Protein AF-A0A3R6ZLJ6-F1 (afdb_monomer_lite)

pLDDT: mean 83.38, std 14.09, range [48.09, 98.38]

Secondary structure (DSSP, 8-state):
--SSHHHHHHHHHHHHHHHHHHHHHHHHHHHHHHHHHHHHHHHHHHHHHHHHHHHHHHHHHHHHHHHHHHHHHHHHHHHHHHHHHHHHHHHHHHHHHHHHHHHHHHHHHHHHHSPTTP---HHHHHHHHHHHHHHHH-----TTSHHHHHHHHHH-

Radius of gyration: 54.04 Å; chains: 1; bounding box: 93×43×148 Å

Foldseek 3Di:
DPDPVVVVVVVVVVVVVVVVVVVVVVVVVVVVVVVVVVVVVVVVVVVVVVVVVVVVVVVVVVVVVVVVVVVVVVVVVVVVVVVVVVVVVVVVVVVVVVVVVVVVVVVVVVVVVQPDDDDDCVVVVVLVVLVVVCVVVNADPDPVDPSNVVNVVSVD

Organism: Aphanomyces astaci (NCBI:txid112090)

Structure (mmCIF, N/CA/C/O backbone):
data_AF-A0A3R6ZLJ6-F1
#
_entry.id   AF-A0A3R6ZLJ6-F1
#
loop_
_atom_site.group_PDB
_atom_site.id
_atom_site.type_symbol
_atom_site.label_atom_id
_atom_site.label_alt_id
_atom_site.label_comp_id
_atom_site.label_asym_id
_atom_site.label_entity_id
_atom_site.label_seq_id
_atom_site.pdbx_PDB_ins_code
_atom_site.Cartn_x
_atom_site.Cartn_y
_atom_site.Cartn_z
_atom_site.occupancy
_atom_site.B_iso_or_equiv
_atom_site.auth_seq_id
_atom_site.auth_comp_id
_atom_site.auth_asym_id
_atom_site.auth_atom_id
_atom_site.pdbx_PDB_model_num
ATOM 1 N N . MET A 1 1 ? 60.626 12.805 -108.762 1.00 48.09 1 MET A N 1
ATOM 2 C CA . MET A 1 1 ? 59.403 12.219 -108.170 1.00 48.09 1 MET A CA 1
ATOM 3 C C . MET A 1 1 ? 59.743 11.576 -106.825 1.00 48.09 1 MET A C 1
ATOM 5 O O . MET A 1 1 ? 59.878 10.363 -106.761 1.00 48.09 1 MET A O 1
ATOM 9 N N . SER A 1 2 ? 59.923 12.363 -105.755 1.00 51.59 2 SER A N 1
ATOM 10 C CA . SER A 1 2 ? 60.511 11.839 -104.502 1.00 51.59 2 SER A CA 1
ATOM 11 C C . SER A 1 2 ? 59.956 12.516 -103.237 1.00 51.59 2 SER A C 1
ATOM 13 O O . SER A 1 2 ? 60.713 12.833 -102.338 1.00 51.59 2 SER A O 1
ATOM 15 N N . GLY A 1 3 ? 58.651 12.818 -103.177 1.00 53.25 3 GLY A N 1
ATOM 16 C CA . GLY A 1 3 ? 58.062 13.568 -102.045 1.00 53.25 3 GLY A CA 1
ATOM 17 C C . GLY A 1 3 ? 56.798 12.971 -101.414 1.00 53.25 3 GLY A C 1
ATOM 18 O O . GLY A 1 3 ? 56.300 13.502 -100.424 1.00 53.25 3 GLY A O 1
ATOM 19 N N . LEU A 1 4 ? 56.256 11.883 -101.976 1.00 52.75 4 LEU A N 1
ATOM 20 C CA . LEU A 1 4 ? 55.006 11.256 -101.512 1.00 52.75 4 LEU A CA 1
ATOM 21 C C . LEU A 1 4 ? 55.243 10.010 -100.635 1.00 52.75 4 LEU A C 1
ATOM 23 O O . LEU A 1 4 ? 54.451 9.741 -99.737 1.00 52.75 4 LEU A O 1
ATOM 27 N N . GLY A 1 5 ? 56.353 9.288 -100.835 1.00 55.09 5 GLY A N 1
ATOM 28 C CA . GLY A 1 5 ? 56.670 8.060 -100.088 1.00 55.09 5 GLY A CA 1
ATOM 29 C C . GLY A 1 5 ? 57.193 8.282 -98.661 1.00 55.09 5 GLY A C 1
ATOM 30 O O . GLY A 1 5 ? 56.922 7.465 -97.782 1.00 55.09 5 GLY A O 1
ATOM 31 N N . GLU A 1 6 ? 57.894 9.392 -98.405 1.00 56.25 6 GLU A N 1
ATOM 32 C CA . GLU A 1 6 ? 58.362 9.752 -97.055 1.00 56.25 6 GLU A CA 1
ATOM 33 C C . GLU A 1 6 ? 57.207 10.200 -96.159 1.00 56.25 6 GLU A C 1
ATOM 35 O O . GLU A 1 6 ? 57.071 9.693 -95.050 1.00 56.25 6 GLU A O 1
ATOM 40 N N . LYS A 1 7 ? 56.298 11.046 -96.667 1.00 55.59 7 LYS A N 1
ATOM 41 C CA . LYS A 1 7 ? 55.130 11.528 -95.906 1.00 55.59 7 LYS A CA 1
ATOM 42 C C . LYS A 1 7 ? 54.233 10.385 -95.419 1.00 55.59 7 LYS A C 1
ATOM 44 O O . LYS A 1 7 ? 53.733 10.438 -94.297 1.00 55.59 7 LYS A O 1
ATOM 49 N N . CYS A 1 8 ? 54.077 9.337 -96.231 1.00 57.34 8 CYS A N 1
ATOM 50 C CA . CYS A 1 8 ? 53.281 8.163 -95.878 1.00 57.34 8 CYS A CA 1
ATOM 51 C C . CYS A 1 8 ? 53.944 7.311 -94.778 1.00 57.34 8 CYS A C 1
ATOM 53 O O . CYS A 1 8 ? 53.260 6.863 -93.860 1.00 57.34 8 CYS A O 1
ATOM 55 N N . ARG A 1 9 ? 55.275 7.131 -94.811 1.00 60.91 9 ARG A N 1
ATOM 56 C CA . ARG A 1 9 ? 56.007 6.410 -93.751 1.00 60.91 9 ARG A CA 1
ATOM 57 C C . ARG A 1 9 ? 56.025 7.180 -92.438 1.00 60.91 9 ARG A C 1
ATOM 59 O O . ARG A 1 9 ? 55.798 6.582 -91.391 1.00 60.91 9 ARG A O 1
ATOM 66 N N . THR A 1 10 ? 56.236 8.495 -92.475 1.00 62.38 10 THR A N 1
ATOM 67 C CA . THR A 1 10 ? 56.226 9.323 -91.262 1.00 62.38 10 THR A CA 1
ATOM 68 C C . THR A 1 10 ? 54.843 9.323 -90.609 1.00 62.38 10 THR A C 1
ATOM 70 O O . THR A 1 10 ? 54.747 9.153 -89.397 1.00 62.38 10 THR A O 1
ATOM 73 N N . GLN A 1 11 ? 53.760 9.409 -91.394 1.00 62.62 11 GLN A N 1
ATOM 74 C CA . GLN A 1 11 ? 52.397 9.289 -90.861 1.00 62.62 11 GLN A CA 1
ATOM 75 C C . GLN A 1 11 ? 52.129 7.913 -90.246 1.00 62.62 11 GLN A C 1
ATOM 77 O O . GLN A 1 11 ? 51.558 7.840 -89.161 1.00 62.62 11 GLN A O 1
ATOM 82 N N . GLN A 1 12 ? 52.588 6.828 -90.869 1.00 62.84 12 GLN A N 1
ATOM 83 C CA . GLN A 1 12 ? 52.366 5.479 -90.346 1.00 62.84 12 GLN A CA 1
ATOM 84 C C . GLN A 1 12 ? 53.133 5.219 -89.037 1.00 62.84 12 GLN A C 1
ATOM 86 O O . GLN A 1 12 ? 52.579 4.632 -88.109 1.00 62.84 12 GLN A O 1
ATOM 91 N N . VAL A 1 13 ? 54.367 5.721 -88.911 1.00 66.38 13 VAL A N 1
ATOM 92 C CA . VAL A 1 13 ? 55.161 5.629 -87.670 1.00 66.38 13 VAL A CA 1
ATOM 93 C C . VAL A 1 13 ? 54.539 6.459 -86.543 1.00 66.38 13 VAL A C 1
ATOM 95 O O . VAL A 1 13 ? 54.467 5.988 -85.408 1.00 66.38 13 VAL A O 1
ATOM 98 N N . ILE A 1 14 ? 54.021 7.655 -86.842 1.00 65.25 14 ILE A N 1
ATOM 99 C CA . ILE A 1 14 ? 53.323 8.496 -85.855 1.00 65.25 14 ILE A CA 1
ATOM 100 C C . ILE A 1 14 ? 52.041 7.812 -85.366 1.00 65.25 14 ILE A C 1
ATOM 102 O O . ILE A 1 14 ? 51.788 7.784 -84.162 1.00 65.25 14 ILE A O 1
ATOM 106 N N . VAL A 1 15 ? 51.250 7.215 -86.262 1.00 67.06 15 VAL A N 1
ATOM 107 C CA . VAL A 1 15 ? 50.021 6.488 -85.898 1.00 67.06 15 VAL A CA 1
ATOM 108 C C . VAL A 1 15 ? 50.326 5.253 -85.036 1.00 67.06 15 VAL A C 1
ATOM 110 O O . VAL A 1 15 ? 49.646 5.011 -84.041 1.00 67.06 15 VAL A O 1
ATOM 113 N N . LEU A 1 16 ? 51.382 4.496 -85.348 1.00 66.31 16 LEU A N 1
ATOM 114 C CA . LEU A 1 16 ? 51.776 3.326 -84.550 1.00 66.31 16 LEU A CA 1
ATOM 115 C C . LEU A 1 16 ? 52.350 3.718 -83.178 1.00 66.31 16 LEU A C 1
ATOM 117 O O . LEU A 1 16 ? 52.015 3.095 -82.168 1.00 66.31 16 LEU A O 1
ATOM 121 N N . SER A 1 17 ? 53.160 4.779 -83.118 1.00 65.06 17 SER A N 1
ATOM 122 C CA . SER A 1 17 ? 53.698 5.321 -81.864 1.00 65.06 17 SER A CA 1
ATOM 123 C C . SER A 1 17 ? 52.580 5.856 -80.967 1.00 65.06 17 SER A C 1
ATOM 125 O O . SER A 1 17 ? 52.479 5.460 -79.808 1.00 65.06 17 SER A O 1
ATOM 127 N N . THR A 1 18 ? 51.668 6.663 -81.515 1.00 66.00 18 THR A N 1
ATOM 128 C CA . THR A 1 18 ? 50.509 7.180 -80.770 1.00 66.00 18 THR A CA 1
ATOM 129 C C . THR A 1 18 ? 49.579 6.065 -80.304 1.00 66.00 18 THR A C 1
ATOM 131 O O . THR A 1 18 ? 49.173 6.078 -79.146 1.00 66.00 18 THR A O 1
ATOM 134 N N . SER A 1 19 ? 49.294 5.054 -81.130 1.00 67.06 19 SER A N 1
ATOM 135 C CA . SER A 1 19 ? 48.478 3.909 -80.709 1.00 67.06 19 SER A CA 1
ATOM 136 C C . SER A 1 19 ? 49.133 3.106 -79.580 1.00 67.06 19 SER A C 1
ATOM 138 O O . SER A 1 19 ? 48.435 2.631 -78.685 1.00 67.06 19 SER A O 1
ATOM 140 N N . THR A 1 20 ? 50.460 2.968 -79.594 1.00 68.94 20 THR A N 1
ATOM 141 C CA . THR A 1 20 ? 51.210 2.258 -78.546 1.00 68.94 20 THR A CA 1
ATOM 142 C C . THR A 1 20 ? 51.241 3.063 -77.248 1.00 68.94 20 THR A C 1
ATOM 144 O O . THR A 1 20 ? 50.925 2.525 -76.193 1.00 68.94 20 THR A O 1
ATOM 147 N N . ILE A 1 21 ? 51.510 4.370 -77.321 1.00 68.88 21 ILE A N 1
ATOM 148 C CA . ILE A 1 21 ? 51.477 5.286 -76.168 1.00 68.88 21 ILE A CA 1
ATOM 149 C C . ILE A 1 21 ? 50.081 5.315 -75.538 1.00 68.88 21 ILE A C 1
ATOM 151 O O . ILE A 1 21 ? 49.944 5.249 -74.319 1.00 68.88 21 ILE A O 1
ATOM 155 N N . MET A 1 22 ? 49.031 5.372 -76.359 1.00 64.44 22 MET A N 1
ATOM 156 C CA . MET A 1 22 ? 47.647 5.348 -75.882 1.00 64.44 22 MET A CA 1
ATOM 157 C C . MET A 1 22 ? 47.291 4.015 -75.222 1.00 64.44 22 MET A C 1
ATOM 159 O O . MET A 1 22 ? 46.499 4.006 -74.283 1.00 64.44 22 MET A O 1
ATOM 163 N N . LYS A 1 23 ? 47.871 2.901 -75.683 1.00 63.62 23 LYS A N 1
ATOM 164 C CA . LYS A 1 23 ? 47.662 1.575 -75.095 1.00 63.62 23 LYS A CA 1
ATOM 165 C C . LYS A 1 23 ? 48.382 1.424 -73.751 1.00 63.62 23 LYS A C 1
ATOM 167 O O . LYS A 1 23 ? 47.719 1.084 -72.780 1.00 63.62 23 LYS A O 1
ATOM 172 N N . VAL A 1 24 ? 49.664 1.793 -73.673 1.00 62.94 24 VAL A N 1
ATOM 173 C CA . VAL A 1 24 ? 50.449 1.800 -72.420 1.00 62.94 24 VAL A CA 1
ATOM 174 C C . VAL A 1 24 ? 49.788 2.703 -71.377 1.00 62.94 24 VAL A C 1
ATOM 176 O O . VAL A 1 24 ? 49.480 2.260 -70.279 1.00 62.94 24 VAL A O 1
ATOM 179 N N . ARG A 1 25 ? 49.408 3.928 -71.758 1.00 63.84 25 ARG A N 1
ATOM 180 C CA . ARG A 1 25 ? 48.719 4.864 -70.858 1.00 63.84 25 ARG A CA 1
ATOM 181 C C . ARG A 1 25 ? 47.363 4.340 -70.371 1.00 63.84 25 ARG A C 1
ATOM 183 O O . ARG A 1 25 ? 46.939 4.666 -69.269 1.00 63.84 25 ARG A O 1
ATOM 190 N N . ARG A 1 26 ? 46.651 3.558 -71.188 1.00 62.50 26 ARG A N 1
ATOM 191 C CA . ARG A 1 26 ? 45.362 2.959 -70.808 1.00 62.50 26 ARG A CA 1
ATOM 192 C C . ARG A 1 26 ? 45.555 1.776 -69.850 1.00 62.50 26 ARG A C 1
ATOM 194 O O . ARG A 1 26 ? 44.725 1.595 -68.964 1.00 62.50 26 ARG A O 1
ATOM 201 N N . GLU A 1 27 ? 46.634 1.014 -70.004 1.00 64.31 27 GLU A N 1
ATOM 202 C CA . GLU A 1 27 ? 47.029 -0.067 -69.090 1.00 64.31 27 GLU A CA 1
ATOM 203 C C . GLU A 1 27 ? 47.520 0.489 -67.738 1.00 64.31 27 GLU A C 1
ATOM 205 O O . GLU A 1 27 ? 47.078 0.003 -66.696 1.00 64.31 27 GLU A O 1
ATOM 210 N N . ASP A 1 28 ? 48.292 1.582 -67.735 1.00 62.91 28 ASP A N 1
ATOM 211 C CA . ASP A 1 28 ? 48.728 2.281 -66.514 1.00 62.91 28 ASP A CA 1
ATOM 212 C C . ASP A 1 28 ? 47.538 2.836 -65.710 1.00 62.91 28 ASP A C 1
ATOM 214 O O . ASP A 1 28 ? 47.429 2.616 -64.503 1.00 62.91 28 ASP A O 1
ATOM 218 N N . VAL A 1 29 ? 46.576 3.478 -66.386 1.00 65.00 29 VAL A N 1
ATOM 219 C CA . VAL A 1 29 ? 45.345 3.992 -65.752 1.00 65.00 29 VAL A CA 1
ATOM 220 C C . VAL A 1 29 ? 44.471 2.856 -65.203 1.00 65.00 29 VAL A C 1
ATOM 222 O O . VAL A 1 29 ? 43.845 3.004 -64.152 1.00 65.00 29 VAL A O 1
ATOM 225 N N . ALA A 1 30 ? 44.421 1.709 -65.885 1.00 67.38 30 ALA A N 1
ATOM 226 C CA . ALA A 1 30 ? 43.679 0.543 -65.411 1.00 67.38 30 ALA A CA 1
ATOM 227 C C . ALA A 1 30 ? 44.325 -0.083 -64.162 1.00 67.38 30 ALA A C 1
ATOM 229 O O . ALA A 1 30 ? 43.615 -0.488 -63.239 1.00 67.38 30 ALA A O 1
ATOM 230 N N . MET A 1 31 ? 45.658 -0.120 -64.105 1.00 67.75 31 MET A N 1
ATOM 231 C CA . MET A 1 31 ? 46.411 -0.621 -62.956 1.00 67.75 31 MET A CA 1
ATOM 232 C C . MET A 1 31 ? 46.271 0.299 -61.735 1.00 67.75 31 MET A C 1
ATOM 234 O O . MET A 1 31 ? 46.001 -0.185 -60.635 1.00 67.75 31 MET A O 1
ATOM 238 N N . GLU A 1 32 ? 46.362 1.620 -61.912 1.00 67.19 32 GLU A N 1
ATOM 239 C CA . GLU A 1 32 ? 46.116 2.588 -60.834 1.00 67.19 32 GLU A CA 1
ATOM 240 C C . GLU A 1 32 ? 44.684 2.487 -60.290 1.00 67.19 32 GLU A C 1
ATOM 242 O O . GLU A 1 32 ? 44.474 2.469 -59.075 1.00 67.19 32 GLU A O 1
ATOM 247 N N . ALA A 1 33 ? 43.688 2.341 -61.169 1.00 68.56 33 ALA A N 1
ATOM 248 C CA . ALA A 1 33 ? 42.300 2.140 -60.762 1.00 68.56 33 ALA A CA 1
ATOM 249 C C . ALA A 1 33 ? 42.106 0.834 -59.971 1.00 68.56 33 ALA A C 1
ATOM 251 O O . ALA A 1 33 ? 41.365 0.821 -58.984 1.00 68.56 33 ALA A O 1
ATOM 252 N N . ALA A 1 34 ? 42.795 -0.246 -60.355 1.00 69.19 34 ALA A N 1
ATOM 253 C CA . ALA A 1 34 ? 42.763 -1.519 -59.641 1.00 69.19 34 ALA A CA 1
ATOM 254 C C . ALA A 1 34 ? 43.402 -1.416 -58.245 1.00 69.19 34 ALA A C 1
ATOM 256 O O . ALA A 1 34 ? 42.818 -1.907 -57.282 1.00 69.19 34 ALA A O 1
ATOM 257 N N . ILE A 1 35 ? 44.539 -0.722 -58.108 1.00 68.62 35 ILE A N 1
ATOM 258 C CA . ILE A 1 35 ? 45.201 -0.464 -56.814 1.00 68.62 35 ILE A CA 1
ATOM 259 C C . ILE A 1 35 ? 44.309 0.396 -55.906 1.00 68.62 35 ILE A C 1
ATOM 261 O O . ILE A 1 35 ? 44.128 0.110 -54.723 1.00 68.62 35 ILE A O 1
ATOM 265 N N . VAL A 1 36 ? 43.684 1.438 -56.454 1.00 68.12 36 VAL A N 1
ATOM 266 C CA . VAL A 1 36 ? 42.747 2.284 -55.703 1.00 68.12 36 VAL A CA 1
ATOM 267 C C . VAL A 1 36 ? 41.517 1.486 -55.260 1.00 68.12 36 VAL A C 1
ATOM 269 O O . VAL A 1 36 ? 41.036 1.668 -54.141 1.00 68.12 36 VAL A O 1
ATOM 272 N N . TYR A 1 37 ? 41.008 0.588 -56.102 1.00 70.06 37 TYR A N 1
ATOM 273 C CA . TYR A 1 37 ? 39.875 -0.276 -55.772 1.00 70.06 37 TYR A CA 1
ATOM 274 C C . TYR A 1 37 ? 40.216 -1.299 -54.676 1.00 70.06 37 TYR A C 1
ATOM 276 O O . TYR A 1 37 ? 39.432 -1.474 -53.737 1.00 70.06 37 TYR A O 1
ATOM 284 N N . THR A 1 38 ? 41.393 -1.928 -54.734 1.00 66.88 38 THR A N 1
ATOM 285 C CA . THR A 1 38 ? 41.845 -2.897 -53.720 1.00 66.88 38 THR A CA 1
ATOM 286 C C . THR A 1 38 ? 42.171 -2.247 -52.378 1.00 66.88 38 THR A C 1
ATOM 288 O O . THR A 1 38 ? 41.992 -2.891 -51.352 1.00 66.88 38 THR A O 1
ATOM 291 N N . ILE A 1 39 ? 42.577 -0.974 -52.348 1.00 68.50 39 ILE A N 1
ATOM 292 C CA . ILE A 1 39 ? 42.794 -0.222 -51.098 1.00 68.50 39 ILE A CA 1
ATOM 293 C C . ILE A 1 39 ? 41.471 0.308 -50.519 1.00 68.50 39 ILE A C 1
ATOM 295 O O . ILE A 1 39 ? 41.260 0.276 -49.305 1.00 68.50 39 ILE A O 1
ATOM 299 N N . LYS A 1 40 ? 40.541 0.775 -51.364 1.00 69.25 40 LYS A N 1
ATOM 300 C CA . LYS A 1 40 ? 39.250 1.330 -50.910 1.00 69.25 40 LYS A CA 1
ATOM 301 C C . LYS A 1 40 ? 38.299 0.274 -50.348 1.00 69.25 40 LYS A C 1
ATOM 303 O O . LYS A 1 40 ? 37.507 0.585 -49.462 1.00 69.25 40 LYS A O 1
ATOM 308 N N . THR A 1 41 ? 38.357 -0.960 -50.840 1.00 72.19 41 THR A N 1
ATOM 309 C CA . THR A 1 41 ? 37.431 -2.026 -50.426 1.00 72.19 41 THR A CA 1
ATOM 310 C C . THR A 1 41 ? 37.612 -2.460 -48.957 1.00 72.19 41 THR A C 1
ATOM 312 O O . THR A 1 41 ? 36.610 -2.467 -48.239 1.00 72.19 41 THR A O 1
ATOM 315 N N . PRO A 1 42 ? 38.831 -2.708 -48.433 1.00 79.12 42 PRO A N 1
ATOM 316 C CA . PRO A 1 42 ? 39.063 -2.919 -47.002 1.00 79.12 42 PRO A CA 1
ATOM 317 C C . PRO A 1 42 ? 38.664 -1.722 -46.137 1.00 79.12 42 PRO A C 1
ATOM 319 O O . PRO A 1 42 ? 38.079 -1.916 -45.074 1.00 79.12 42 PRO A O 1
ATOM 322 N N . GLN A 1 43 ? 38.929 -0.491 -46.592 1.00 78.56 43 GLN A N 1
ATOM 323 C CA . GLN A 1 43 ? 38.604 0.716 -45.827 1.00 78.56 43 GLN A CA 1
ATOM 324 C C . GLN A 1 43 ? 37.094 0.854 -45.592 1.00 78.56 43 GLN A C 1
ATOM 326 O O . GLN A 1 43 ? 36.661 1.066 -44.463 1.00 78.56 43 GLN A O 1
ATOM 331 N N . VAL A 1 44 ? 36.278 0.631 -46.628 1.00 83.25 44 VAL A N 1
ATOM 332 C CA . VAL A 1 44 ? 34.809 0.661 -46.513 1.00 83.25 44 VAL A CA 1
ATOM 333 C C . VAL A 1 44 ? 34.292 -0.410 -45.547 1.00 83.25 44 VAL A C 1
ATOM 335 O O . VAL A 1 44 ? 33.344 -0.165 -44.800 1.00 83.25 44 VAL A O 1
ATOM 338 N N . ILE A 1 45 ? 34.911 -1.594 -45.526 1.00 82.19 45 ILE A N 1
ATOM 339 C CA . ILE A 1 45 ? 34.543 -2.668 -44.592 1.00 82.19 45 ILE A CA 1
ATOM 340 C C . ILE A 1 45 ? 34.858 -2.255 -43.146 1.00 82.19 45 ILE A C 1
ATOM 342 O O . ILE A 1 45 ? 34.012 -2.427 -42.267 1.00 82.19 45 ILE A O 1
ATOM 346 N N . ILE A 1 46 ? 36.031 -1.661 -42.907 1.00 87.81 46 ILE A N 1
ATOM 347 C CA . ILE A 1 46 ? 36.438 -1.152 -41.589 1.00 87.81 46 ILE A CA 1
ATOM 348 C C . ILE A 1 46 ? 35.472 -0.059 -41.115 1.00 87.81 46 ILE A C 1
ATOM 350 O O . ILE A 1 46 ? 34.980 -0.122 -39.986 1.00 87.81 46 ILE A O 1
ATOM 354 N N . ASP A 1 47 ? 35.136 0.897 -41.980 1.00 88.25 47 ASP A N 1
ATOM 355 C CA . ASP A 1 47 ? 34.203 1.983 -41.668 1.00 88.25 47 ASP A CA 1
ATOM 356 C C . ASP A 1 47 ? 32.798 1.449 -41.356 1.00 88.25 47 ASP A C 1
ATOM 358 O O . ASP A 1 47 ? 32.161 1.865 -40.382 1.00 88.25 47 ASP A O 1
ATOM 362 N N . MET A 1 48 ? 32.329 0.467 -42.131 1.00 87.88 48 MET A N 1
ATOM 363 C CA . MET A 1 48 ? 31.051 -0.198 -41.897 1.00 87.88 48 MET A CA 1
ATOM 364 C C . MET A 1 48 ? 31.030 -0.925 -40.544 1.00 87.88 48 MET A C 1
ATOM 366 O O . MET A 1 48 ? 30.039 -0.847 -39.812 1.00 87.88 48 MET A O 1
ATOM 370 N N . ASP A 1 49 ? 32.105 -1.616 -40.173 1.00 92.00 49 ASP A N 1
ATOM 371 C CA . ASP A 1 49 ? 32.188 -2.311 -38.889 1.00 92.00 49 ASP A CA 1
ATOM 372 C C . ASP A 1 49 ? 32.326 -1.345 -37.706 1.00 92.00 49 ASP A C 1
ATOM 374 O O . ASP A 1 49 ? 31.708 -1.567 -36.657 1.00 92.00 49 ASP A O 1
ATOM 378 N N . MET A 1 50 ? 33.037 -0.227 -37.875 1.00 92.44 50 MET A N 1
ATOM 379 C CA . MET A 1 50 ? 33.045 0.868 -36.902 1.00 92.44 50 MET A CA 1
ATOM 380 C C . MET A 1 50 ? 31.644 1.456 -36.710 1.00 92.44 50 MET A C 1
ATOM 382 O O . MET A 1 50 ? 31.193 1.605 -35.571 1.00 92.44 50 MET A O 1
ATOM 386 N N . ALA A 1 51 ? 30.910 1.711 -37.795 1.00 93.19 51 ALA A N 1
ATOM 387 C CA . ALA A 1 51 ? 29.540 2.214 -37.739 1.00 93.19 51 ALA A CA 1
ATOM 388 C C . ALA A 1 51 ? 28.589 1.224 -37.043 1.00 93.19 51 ALA A C 1
ATOM 390 O O . ALA A 1 51 ? 27.789 1.622 -36.192 1.00 93.19 51 ALA A O 1
ATOM 391 N N . LYS A 1 52 ? 28.709 -0.083 -37.320 1.00 94.31 52 LYS A N 1
ATOM 392 C CA . LYS A 1 52 ? 27.940 -1.130 -36.622 1.00 94.31 52 LYS A CA 1
ATOM 393 C C . LYS A 1 52 ? 28.222 -1.135 -35.119 1.00 94.31 52 LYS A C 1
ATOM 395 O O . LYS A 1 52 ? 27.279 -1.210 -34.324 1.00 94.31 52 LYS A O 1
ATOM 400 N N . ARG A 1 53 ? 29.495 -1.033 -34.713 1.00 93.69 53 ARG A N 1
ATOM 401 C CA . ARG A 1 53 ? 29.895 -0.964 -33.296 1.00 93.69 53 ARG A CA 1
ATOM 402 C C . ARG A 1 53 ? 29.358 0.302 -32.630 1.00 93.69 53 ARG A C 1
ATOM 404 O O . ARG A 1 53 ? 28.772 0.210 -31.553 1.00 93.69 53 ARG A O 1
ATOM 411 N N . ALA A 1 54 ? 29.469 1.457 -33.283 1.00 93.94 54 ALA A N 1
ATOM 412 C CA . ALA A 1 54 ? 28.922 2.721 -32.792 1.00 93.94 54 ALA A CA 1
ATOM 413 C C . ALA A 1 54 ? 27.395 2.658 -32.613 1.00 93.94 54 ALA A C 1
ATOM 415 O O . ALA A 1 54 ? 26.878 3.016 -31.554 1.00 93.94 54 ALA A O 1
ATOM 416 N N . ALA A 1 55 ? 26.669 2.107 -33.590 1.00 94.56 55 ALA A N 1
ATOM 417 C CA . ALA A 1 55 ? 25.224 1.908 -33.499 1.00 94.56 55 ALA A CA 1
ATOM 418 C C . ALA A 1 55 ? 24.840 0.942 -32.362 1.00 94.56 55 ALA A C 1
ATOM 420 O O . ALA A 1 55 ? 23.871 1.180 -31.635 1.00 94.56 55 ALA A O 1
ATOM 421 N N . ALA A 1 56 ? 25.606 -0.136 -32.164 1.00 94.56 56 ALA A N 1
ATOM 422 C CA . ALA A 1 56 ? 25.405 -1.055 -31.046 1.00 94.56 56 ALA A CA 1
ATOM 423 C C . ALA A 1 56 ? 25.617 -0.359 -29.689 1.00 94.56 56 ALA A C 1
ATOM 425 O O . ALA A 1 56 ? 24.766 -0.489 -28.804 1.00 94.56 56 ALA A O 1
ATOM 426 N N . MET A 1 57 ? 26.682 0.436 -29.543 1.00 93.94 57 MET A N 1
ATOM 427 C CA . MET A 1 57 ? 26.934 1.234 -28.338 1.00 93.94 57 MET A CA 1
ATOM 428 C C . MET A 1 57 ? 25.816 2.250 -28.080 1.00 93.94 57 MET A C 1
ATOM 430 O O . MET A 1 57 ? 25.323 2.344 -26.955 1.00 93.94 57 MET A O 1
ATOM 434 N N . GLY A 1 58 ? 25.342 2.940 -29.122 1.00 94.44 58 GLY A N 1
ATOM 435 C CA . GLY A 1 58 ? 24.214 3.868 -29.033 1.00 94.44 58 GLY A CA 1
ATOM 436 C C . GLY A 1 58 ? 22.953 3.196 -28.488 1.00 94.44 58 GLY A C 1
ATOM 437 O O . GLY A 1 58 ? 22.341 3.693 -27.540 1.00 94.44 58 GLY A O 1
ATOM 438 N N . ARG A 1 59 ? 22.605 2.003 -28.990 1.00 95.25 59 ARG A N 1
ATOM 439 C CA . ARG A 1 59 ? 21.464 1.224 -28.473 1.00 95.25 59 ARG A CA 1
ATOM 440 C C . ARG A 1 59 ? 21.627 0.852 -27.000 1.00 95.25 59 ARG A C 1
ATOM 442 O O . ARG A 1 59 ? 20.660 0.929 -26.240 1.00 95.25 59 ARG A O 1
ATOM 449 N N . VAL A 1 60 ? 22.824 0.445 -26.579 1.00 95.38 60 VAL A N 1
ATOM 450 C CA . VAL A 1 60 ? 23.100 0.086 -25.177 1.00 95.38 60 VAL A CA 1
ATOM 451 C C . VAL A 1 60 ? 22.969 1.304 -24.261 1.00 95.38 60 VAL A C 1
ATOM 453 O O . VAL A 1 60 ? 22.322 1.210 -23.213 1.00 95.38 60 VAL A O 1
ATOM 456 N N . LEU A 1 61 ? 23.521 2.451 -24.664 1.00 96.06 61 LEU A N 1
ATOM 457 C CA . LEU A 1 61 ? 23.430 3.704 -23.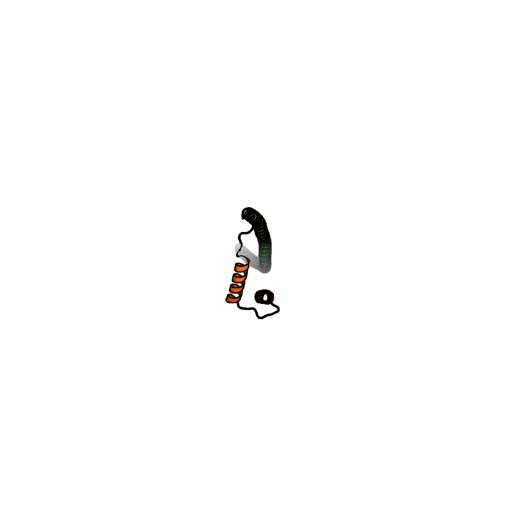913 1.00 96.06 61 LEU A CA 1
ATOM 458 C C . LEU A 1 61 ? 21.982 4.176 -23.780 1.00 96.06 61 LEU A C 1
ATOM 460 O O . LEU A 1 61 ? 21.549 4.476 -22.666 1.00 96.06 61 LEU A O 1
ATOM 464 N N . MET A 1 62 ? 21.208 4.147 -24.868 1.00 96.19 62 MET A N 1
ATOM 465 C CA . MET A 1 62 ? 19.787 4.503 -24.844 1.00 96.19 62 MET A CA 1
ATOM 466 C C . MET A 1 62 ? 19.002 3.590 -23.901 1.00 96.19 62 MET A C 1
ATOM 468 O O . MET A 1 62 ? 18.317 4.078 -23.006 1.00 96.19 62 MET A O 1
ATOM 472 N N . LYS A 1 63 ? 19.190 2.265 -23.985 1.00 96.75 63 LYS A N 1
ATOM 473 C CA . LYS A 1 63 ? 18.563 1.317 -23.045 1.00 96.75 63 LYS A CA 1
ATOM 474 C C . LYS A 1 63 ? 18.936 1.612 -21.588 1.00 96.75 63 LYS A C 1
ATOM 476 O O . LYS A 1 63 ? 18.084 1.523 -20.703 1.00 96.75 63 LYS A O 1
ATOM 481 N N . LYS A 1 64 ? 20.197 1.963 -21.310 1.00 97.06 64 LYS A N 1
ATOM 482 C CA . LYS A 1 64 ? 20.655 2.333 -19.960 1.00 97.06 64 LYS A CA 1
ATOM 483 C C . LYS A 1 64 ? 20.000 3.633 -19.481 1.00 97.06 64 LYS A C 1
ATOM 485 O O . LYS A 1 64 ? 19.561 3.689 -18.332 1.00 97.06 64 LYS A O 1
ATOM 490 N N . ALA A 1 65 ? 19.890 4.639 -20.348 1.00 96.94 65 ALA A N 1
ATOM 491 C CA . ALA A 1 65 ? 19.218 5.900 -20.051 1.00 96.94 65 ALA A CA 1
ATOM 492 C C . ALA A 1 65 ? 17.725 5.689 -19.758 1.00 96.94 65 ALA A C 1
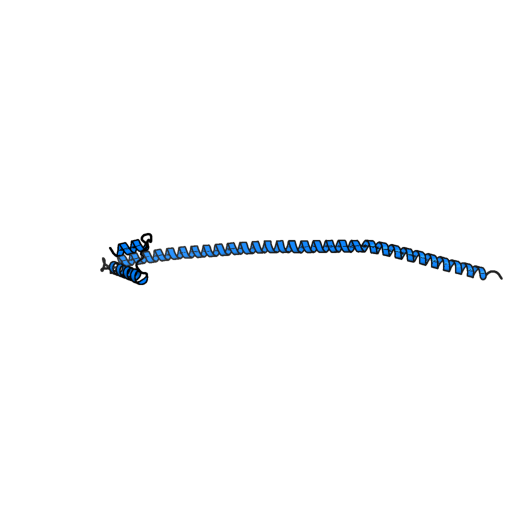ATOM 494 O O . ALA A 1 65 ? 17.243 6.135 -18.714 1.00 96.94 65 ALA A O 1
ATOM 495 N N . THR A 1 66 ? 17.022 4.920 -20.596 1.00 97.12 66 THR A N 1
ATOM 496 C CA . THR A 1 66 ? 15.611 4.564 -20.394 1.00 97.12 66 THR A CA 1
ATOM 497 C C . THR A 1 66 ? 15.404 3.834 -19.072 1.00 97.12 66 THR A C 1
ATOM 499 O O . THR A 1 66 ? 14.552 4.238 -18.285 1.00 97.12 66 THR A O 1
ATOM 502 N N . ARG A 1 67 ? 16.219 2.813 -18.762 1.00 97.25 67 ARG A N 1
ATOM 503 C CA . ARG A 1 67 ? 16.133 2.095 -17.476 1.00 97.25 67 ARG A CA 1
ATOM 504 C C . ARG A 1 67 ? 16.343 3.021 -16.282 1.00 97.25 67 ARG A C 1
ATOM 506 O O . ARG A 1 67 ? 15.606 2.930 -15.303 1.00 97.25 67 ARG A O 1
ATOM 513 N N . ARG A 1 68 ? 17.318 3.934 -16.355 1.00 97.44 68 ARG A N 1
ATOM 514 C CA . ARG A 1 68 ? 17.565 4.912 -15.286 1.00 97.44 68 ARG A CA 1
ATOM 515 C C . ARG A 1 68 ? 16.375 5.852 -15.106 1.00 97.44 68 ARG A C 1
ATOM 517 O O . ARG A 1 68 ? 15.996 6.126 -13.970 1.00 97.44 68 ARG A O 1
ATOM 524 N N . ASN A 1 69 ? 15.782 6.326 -16.201 1.00 97.88 69 ASN A N 1
ATOM 525 C CA . ASN A 1 69 ? 14.599 7.179 -16.148 1.00 97.88 69 ASN A CA 1
ATOM 526 C C . ASN A 1 69 ? 13.396 6.436 -15.551 1.00 97.88 69 ASN A C 1
ATOM 528 O O . ASN A 1 69 ? 12.762 6.935 -14.624 1.00 97.88 69 ASN A O 1
ATOM 532 N N . GLN A 1 70 ? 13.149 5.204 -16.001 1.00 97.75 70 GLN A N 1
ATOM 533 C CA . GLN A 1 70 ? 12.066 4.377 -15.480 1.00 97.75 70 GLN A CA 1
ATOM 534 C C . GLN A 1 70 ? 12.241 4.092 -13.987 1.00 97.75 70 GLN A C 1
ATOM 536 O O . GLN A 1 70 ? 11.290 4.222 -13.223 1.00 97.75 70 GLN A O 1
ATOM 541 N N . SER A 1 71 ? 13.462 3.775 -13.547 1.00 98.19 71 SER A N 1
ATOM 542 C CA . SER A 1 71 ? 13.761 3.578 -12.126 1.00 98.19 71 SER A CA 1
ATOM 543 C C . SER A 1 71 ? 13.453 4.836 -11.309 1.00 98.19 71 SER A C 1
ATOM 545 O O . SER A 1 71 ? 12.795 4.743 -10.276 1.00 98.19 71 SER A O 1
ATOM 547 N N . LYS A 1 72 ? 13.833 6.028 -11.793 1.00 98.12 72 LYS A N 1
ATOM 548 C CA . LYS A 1 72 ? 13.499 7.300 -11.129 1.00 98.12 72 LYS A CA 1
ATOM 549 C C . LYS A 1 72 ? 11.987 7.523 -11.033 1.00 98.12 72 LYS A C 1
ATOM 551 O O . LYS A 1 72 ? 11.504 7.909 -9.971 1.00 98.12 72 LYS A O 1
ATOM 556 N N . ILE A 1 73 ? 11.242 7.282 -12.113 1.00 98.06 73 ILE A N 1
ATOM 557 C CA . ILE A 1 73 ? 9.778 7.427 -12.135 1.00 98.06 73 ILE A CA 1
ATOM 558 C C . ILE A 1 73 ? 9.129 6.442 -11.160 1.00 98.06 73 ILE A C 1
ATOM 560 O O . ILE A 1 73 ? 8.289 6.841 -10.355 1.00 98.06 73 ILE A O 1
ATOM 564 N N . ASN A 1 74 ? 9.557 5.180 -11.181 1.00 98.19 74 ASN A N 1
ATOM 565 C CA . ASN A 1 74 ? 9.037 4.143 -10.296 1.00 98.19 74 ASN A CA 1
ATOM 566 C C . ASN A 1 74 ? 9.335 4.462 -8.828 1.00 98.19 74 ASN A C 1
ATOM 568 O O . ASN A 1 74 ? 8.444 4.348 -7.997 1.00 98.19 74 ASN A O 1
ATOM 572 N N . GLN A 1 75 ? 10.542 4.938 -8.505 1.00 98.25 75 GLN A N 1
ATOM 573 C CA . GLN A 1 75 ? 10.888 5.361 -7.146 1.00 98.25 75 GLN A CA 1
ATOM 574 C C . GLN A 1 75 ? 10.029 6.536 -6.673 1.00 98.25 75 GLN A C 1
ATOM 576 O O . GLN A 1 75 ? 9.572 6.540 -5.534 1.00 98.25 75 GLN A O 1
ATOM 581 N N . ARG A 1 76 ? 9.784 7.532 -7.534 1.00 98.12 76 ARG A N 1
ATOM 582 C CA . ARG A 1 76 ? 8.890 8.653 -7.204 1.00 98.12 76 ARG A CA 1
ATOM 583 C C . ARG A 1 76 ? 7.468 8.170 -6.951 1.00 98.12 76 ARG A C 1
ATOM 585 O O . ARG A 1 76 ? 6.868 8.569 -5.960 1.00 98.12 76 ARG A O 1
ATOM 592 N N . ARG A 1 77 ? 6.960 7.286 -7.812 1.00 98.25 77 ARG A N 1
ATOM 593 C CA . ARG A 1 77 ? 5.630 6.687 -7.667 1.00 98.25 77 ARG A CA 1
ATOM 594 C C . ARG A 1 77 ? 5.513 5.896 -6.370 1.00 98.25 77 ARG A C 1
ATOM 596 O O . ARG A 1 77 ? 4.568 6.119 -5.630 1.00 98.25 77 ARG A O 1
ATOM 603 N N . TYR A 1 78 ? 6.499 5.055 -6.073 1.00 98.31 78 TYR A N 1
ATOM 604 C CA . TYR A 1 78 ? 6.558 4.282 -4.837 1.00 98.31 78 TYR A CA 1
ATOM 605 C C . TYR A 1 78 ? 6.529 5.192 -3.605 1.00 98.31 78 TYR A C 1
ATOM 607 O O . TYR A 1 78 ? 5.701 5.003 -2.724 1.00 98.31 78 TYR A O 1
ATOM 615 N N . ARG A 1 79 ? 7.365 6.240 -3.572 1.00 98.25 79 ARG A N 1
ATOM 616 C CA . ARG A 1 79 ? 7.378 7.209 -2.463 1.00 98.25 79 ARG A CA 1
ATOM 617 C C . ARG A 1 79 ? 6.046 7.944 -2.319 1.00 98.25 79 ARG A C 1
ATOM 619 O O . ARG A 1 79 ? 5.591 8.153 -1.201 1.00 98.25 79 ARG A O 1
ATOM 626 N N . ALA A 1 80 ? 5.423 8.331 -3.431 1.00 98.19 80 ALA A N 1
ATOM 627 C CA . ALA A 1 80 ? 4.123 8.997 -3.418 1.00 98.19 80 ALA A CA 1
ATOM 628 C C . ALA A 1 80 ? 3.012 8.071 -2.901 1.00 98.19 80 ALA A C 1
ATOM 630 O O . ALA A 1 80 ? 2.219 8.490 -2.066 1.00 98.19 80 ALA A O 1
ATOM 631 N N . GLN A 1 81 ? 2.992 6.811 -3.347 1.00 98.06 81 GLN A N 1
ATOM 632 C CA . GLN A 1 81 ? 2.053 5.797 -2.863 1.00 98.06 81 GLN A CA 1
ATOM 633 C C . GLN A 1 81 ? 2.256 5.525 -1.375 1.00 98.06 81 GLN A C 1
ATOM 635 O O . GLN A 1 81 ? 1.298 5.590 -0.617 1.00 98.06 81 GLN A O 1
ATOM 640 N N . GLN A 1 82 ? 3.500 5.310 -0.944 1.00 98.19 82 GLN A N 1
ATOM 641 C CA . GLN A 1 82 ? 3.822 5.081 0.461 1.00 98.19 82 GLN A CA 1
ATOM 642 C C . GLN A 1 82 ? 3.369 6.254 1.335 1.00 98.19 82 GLN A C 1
ATOM 644 O O . GLN A 1 82 ? 2.732 6.038 2.360 1.00 98.19 82 GLN A O 1
ATOM 649 N N . LYS A 1 83 ? 3.640 7.495 0.909 1.00 98.19 83 LYS A N 1
ATOM 650 C CA . LYS A 1 83 ? 3.171 8.689 1.616 1.00 98.19 83 LYS A CA 1
ATOM 651 C C . LYS A 1 83 ? 1.643 8.739 1.680 1.00 98.19 83 LYS A C 1
ATOM 653 O O . LYS A 1 83 ? 1.102 8.919 2.759 1.00 98.19 83 LYS A O 1
ATOM 658 N N . CYS A 1 84 ? 0.960 8.532 0.556 1.00 98.25 84 CYS A N 1
ATOM 659 C CA . CYS A 1 84 ? -0.501 8.554 0.492 1.00 98.25 84 CYS A CA 1
ATOM 660 C C . CYS A 1 84 ? -1.138 7.517 1.428 1.00 98.25 84 CYS A C 1
ATOM 662 O O . CYS A 1 84 ? -2.053 7.856 2.174 1.00 98.25 84 CYS A O 1
ATOM 664 N N . THR A 1 85 ? -0.623 6.285 1.444 1.00 97.94 85 THR A N 1
ATOM 665 C CA . THR A 1 85 ? -1.103 5.233 2.347 1.00 97.94 85 THR A CA 1
ATOM 666 C C . THR A 1 85 ? -0.880 5.602 3.812 1.00 97.94 85 THR A C 1
ATOM 668 O O . THR A 1 85 ? -1.788 5.447 4.624 1.00 97.94 85 THR A O 1
ATOM 671 N N . THR A 1 86 ? 0.302 6.118 4.157 1.00 98.12 86 THR A N 1
ATOM 672 C CA . THR A 1 86 ? 0.603 6.558 5.526 1.00 98.12 86 THR A CA 1
ATOM 673 C C . THR A 1 86 ? -0.286 7.725 5.953 1.00 98.12 86 THR A C 1
ATOM 675 O O . THR A 1 86 ? -0.812 7.717 7.063 1.00 98.12 86 THR A O 1
ATOM 678 N N . ASP A 1 87 ? -0.494 8.708 5.077 1.00 98.31 87 ASP A N 1
ATOM 679 C CA . ASP A 1 87 ? -1.348 9.864 5.348 1.00 98.31 87 ASP A CA 1
ATOM 680 C C . ASP A 1 87 ? -2.803 9.422 5.584 1.00 98.31 87 ASP A C 1
ATOM 682 O O . ASP A 1 87 ? -3.424 9.854 6.556 1.00 98.31 87 ASP A O 1
ATOM 686 N N . LEU A 1 88 ? -3.323 8.501 4.763 1.00 98.25 88 LEU A N 1
ATOM 687 C CA . LEU A 1 88 ? -4.660 7.926 4.933 1.00 98.25 88 LEU A CA 1
ATOM 688 C C . LEU A 1 88 ? -4.792 7.149 6.251 1.00 98.25 88 LEU A C 1
ATOM 690 O O . LEU A 1 88 ? -5.787 7.299 6.964 1.00 98.25 88 LEU A O 1
ATOM 694 N N . LEU A 1 89 ? -3.790 6.336 6.597 1.00 98.25 89 LEU A N 1
ATOM 695 C CA . LEU A 1 89 ? -3.777 5.598 7.859 1.00 98.25 89 LEU A CA 1
ATOM 696 C C . LEU A 1 89 ? -3.795 6.559 9.053 1.00 98.25 89 LEU A C 1
ATOM 698 O O . LEU A 1 89 ? -4.599 6.389 9.965 1.00 98.25 89 LEU A O 1
ATOM 702 N N . ASN A 1 90 ? -2.964 7.601 9.022 1.00 98.38 90 ASN A N 1
ATOM 703 C CA . ASN A 1 90 ? -2.914 8.609 10.078 1.00 98.38 90 ASN A CA 1
ATOM 704 C C . ASN A 1 90 ? -4.252 9.342 10.228 1.00 98.38 90 ASN A C 1
ATOM 706 O O . ASN A 1 90 ? -4.732 9.507 11.348 1.00 98.38 90 ASN A O 1
ATOM 710 N N . GLN A 1 91 ? -4.884 9.735 9.118 1.00 98.25 91 GLN A N 1
ATOM 711 C CA . GLN A 1 91 ? -6.219 10.341 9.139 1.00 98.25 91 GLN A CA 1
ATOM 712 C C . GLN A 1 91 ? -7.258 9.399 9.750 1.00 98.25 91 GLN A C 1
ATOM 714 O O . GLN A 1 91 ? -8.039 9.816 10.600 1.00 98.25 91 GLN A O 1
ATOM 719 N N . THR A 1 92 ? -7.222 8.119 9.377 1.00 98.12 92 THR A N 1
ATOM 720 C CA . THR A 1 92 ? -8.134 7.102 9.916 1.00 98.12 92 THR A CA 1
ATOM 721 C C . THR A 1 92 ? -7.948 6.936 11.424 1.00 98.12 92 THR A C 1
ATOM 723 O O . THR A 1 92 ? -8.923 6.916 12.167 1.00 98.12 92 THR A O 1
ATOM 726 N N . VAL A 1 93 ? -6.702 6.879 11.903 1.00 98.38 93 VAL A N 1
ATOM 727 C CA . VAL A 1 93 ? -6.398 6.791 13.340 1.00 98.38 93 VAL A CA 1
ATOM 728 C C . VAL A 1 93 ? -6.907 8.020 14.092 1.00 98.38 93 VAL A C 1
ATOM 730 O O . VAL A 1 93 ? -7.480 7.876 15.170 1.00 98.38 93 VAL A O 1
ATOM 733 N N . ILE A 1 94 ? -6.720 9.224 13.543 1.00 98.38 94 ILE A N 1
ATOM 734 C CA . ILE A 1 94 ? -7.231 10.461 14.150 1.00 98.38 94 ILE A CA 1
ATOM 735 C C . ILE A 1 94 ? -8.759 10.414 14.239 1.00 98.38 94 ILE A C 1
ATOM 737 O O . ILE A 1 94 ? -9.304 10.638 15.316 1.00 98.38 94 ILE A O 1
ATOM 741 N N . GLN A 1 95 ? -9.433 10.054 13.145 1.00 98.31 95 GLN A N 1
ATOM 742 C CA . GLN A 1 95 ? -10.889 9.948 13.104 1.00 98.31 95 GLN A CA 1
ATOM 743 C C . GLN A 1 95 ? -11.411 8.943 14.137 1.00 98.31 95 GLN A C 1
ATOM 745 O O . GLN A 1 95 ? -12.300 9.269 14.920 1.00 98.31 95 GLN A O 1
ATOM 750 N N . LEU A 1 96 ? -10.808 7.752 14.204 1.00 98.31 96 LEU A N 1
ATOM 751 C CA . LEU A 1 96 ? -11.180 6.725 15.177 1.00 98.31 96 LEU A CA 1
ATOM 752 C C . LEU A 1 96 ? -10.989 7.200 16.618 1.00 98.31 96 LEU A C 1
ATOM 754 O O . LEU A 1 96 ? -11.847 6.944 17.455 1.00 98.31 96 LEU A O 1
ATOM 758 N N . ARG A 1 97 ? -9.905 7.924 16.919 1.00 98.19 97 ARG A N 1
ATOM 759 C CA . ARG A 1 97 ? -9.696 8.502 18.257 1.00 98.19 97 ARG A CA 1
ATOM 760 C C . ARG A 1 97 ? -10.787 9.502 18.617 1.00 98.19 97 ARG A C 1
ATOM 762 O O . ARG A 1 97 ? -11.286 9.473 19.738 1.00 98.19 97 ARG A O 1
ATOM 769 N N . THR A 1 98 ? -11.173 10.361 17.677 1.00 98.19 98 THR A N 1
ATOM 770 C CA . THR A 1 98 ? -12.277 11.305 17.876 1.00 98.19 98 THR A CA 1
ATOM 771 C C . THR A 1 98 ? -13.599 10.578 18.100 1.00 98.19 98 THR A C 1
ATOM 773 O O . THR A 1 98 ? -14.359 10.949 18.993 1.00 98.19 98 THR A O 1
ATOM 776 N N . ASP A 1 99 ? -13.870 9.524 17.332 1.00 98.06 99 ASP A N 1
ATOM 777 C CA . ASP A 1 99 ? -15.092 8.740 17.477 1.00 98.06 99 ASP A CA 1
ATOM 778 C C . ASP A 1 99 ? -15.148 7.967 18.794 1.00 98.06 99 ASP A C 1
ATOM 780 O O . ASP A 1 99 ? -16.197 7.965 19.436 1.00 98.06 99 ASP A O 1
ATOM 784 N N . VAL A 1 100 ? -14.034 7.377 19.234 1.00 98.12 100 VAL A N 1
ATOM 785 C CA . VAL A 1 100 ? -13.930 6.727 20.548 1.00 98.12 100 VAL A CA 1
ATOM 786 C C . VAL A 1 100 ? -14.208 7.735 21.656 1.00 98.12 100 VAL A C 1
ATOM 788 O O . VAL A 1 100 ? -15.142 7.523 22.422 1.00 98.12 100 VAL A O 1
ATOM 791 N N . ALA A 1 101 ? -13.513 8.877 21.674 1.00 97.81 101 ALA A N 1
ATOM 792 C CA . ALA A 1 101 ? -13.727 9.908 22.692 1.00 97.81 101 ALA A CA 1
ATOM 793 C C . ALA A 1 101 ? -15.183 10.412 22.713 1.00 97.81 101 ALA A C 1
ATOM 795 O O . ALA A 1 101 ? -15.773 10.634 23.771 1.00 97.81 101 ALA A O 1
ATOM 796 N N . ARG A 1 102 ? -15.805 10.555 21.534 1.00 97.94 102 ARG A N 1
ATOM 797 C CA . ARG A 1 102 ? -17.222 10.921 21.411 1.00 97.94 102 ARG A CA 1
ATOM 798 C C . ARG A 1 102 ? -18.143 9.839 21.976 1.00 97.94 102 ARG A C 1
ATOM 800 O O . ARG A 1 102 ? -19.126 10.172 22.636 1.00 97.94 102 ARG A O 1
ATOM 807 N N . MET A 1 103 ? -17.884 8.566 21.686 1.00 97.31 103 MET A N 1
ATOM 808 C CA . MET A 1 103 ? -18.695 7.453 22.186 1.00 97.31 103 MET A CA 1
ATOM 809 C C . MET A 1 103 ? -18.542 7.271 23.695 1.00 97.31 103 MET A C 1
ATOM 811 O O . MET A 1 103 ? -19.550 7.106 24.375 1.00 97.31 103 MET A O 1
ATOM 815 N N . GLU A 1 104 ? -17.327 7.397 24.221 1.00 95.94 104 GLU A N 1
ATOM 816 C CA . GLU A 1 104 ? -17.050 7.399 25.659 1.00 95.94 104 GLU A CA 1
ATOM 817 C C . GLU A 1 104 ? -17.790 8.543 26.361 1.00 95.94 104 GLU A C 1
ATOM 819 O O . GLU A 1 104 ? -18.515 8.306 27.323 1.00 95.94 104 GLU A O 1
ATOM 824 N N . GLY A 1 105 ? -17.733 9.769 25.826 1.00 95.38 105 GLY A N 1
ATOM 825 C CA . GLY A 1 105 ? -18.482 10.898 26.386 1.00 95.38 105 GLY A CA 1
ATOM 826 C C . GLY A 1 105 ? -19.999 10.670 26.400 1.00 95.38 105 GLY A C 1
ATOM 827 O O . GLY A 1 105 ? -20.676 10.997 27.374 1.00 95.38 105 GLY A O 1
ATOM 828 N N . ARG A 1 106 ? -20.554 10.055 25.347 1.00 93.44 106 ARG A N 1
ATOM 829 C CA . ARG A 1 106 ? -21.980 9.680 25.311 1.00 93.44 106 ARG A CA 1
ATOM 830 C C . ARG A 1 106 ? -22.319 8.602 26.337 1.00 93.44 106 ARG A C 1
ATOM 832 O O . ARG A 1 106 ? -23.385 8.682 26.942 1.00 93.44 106 ARG A O 1
ATOM 839 N N . LEU A 1 107 ? -21.440 7.619 26.519 1.00 89.44 107 LEU A N 1
ATOM 840 C CA . LEU A 1 107 ? -21.611 6.558 27.505 1.00 89.44 107 LEU A CA 1
ATOM 841 C C . LEU A 1 107 ? -21.649 7.136 28.924 1.00 89.44 107 LEU A C 1
ATOM 843 O O . LEU A 1 107 ? -22.553 6.802 29.685 1.00 89.44 107 LEU A O 1
ATOM 847 N N . GLU A 1 108 ? -20.732 8.043 29.258 1.00 90.31 108 GLU A N 1
ATOM 848 C CA . GLU A 1 108 ? -20.715 8.703 30.568 1.00 90.31 108 GLU A CA 1
ATOM 849 C C . GLU A 1 108 ? -21.974 9.548 30.802 1.00 90.31 108 GLU A C 1
ATOM 851 O O . GLU A 1 108 ? -22.597 9.456 31.859 1.00 90.31 108 GLU A O 1
ATOM 856 N N . MET A 1 109 ? -22.440 10.288 29.792 1.00 88.50 109 MET A N 1
ATOM 857 C CA . MET A 1 109 ? -23.712 11.016 29.889 1.00 88.50 109 MET A CA 1
ATOM 858 C C . MET A 1 109 ? -24.911 10.085 30.110 1.00 88.50 109 MET A C 1
ATOM 860 O O . MET A 1 109 ? -25.799 10.410 30.895 1.00 88.50 109 MET A O 1
ATOM 864 N N . MET A 1 110 ? -24.947 8.925 29.447 1.00 85.62 110 MET A N 1
ATOM 865 C CA . MET A 1 110 ? -25.997 7.926 29.667 1.00 85.62 110 MET A CA 1
ATOM 866 C C . MET A 1 110 ? -25.937 7.347 31.081 1.00 85.62 110 MET A C 1
ATOM 868 O O . MET A 1 110 ? -26.979 7.238 31.719 1.00 85.62 110 MET A O 1
ATOM 872 N N . LYS A 1 111 ? -24.742 7.040 31.598 1.00 82.88 111 LYS A N 1
ATOM 873 C CA . LYS A 1 111 ? -24.569 6.579 32.985 1.00 82.88 111 LYS A CA 1
ATOM 874 C C . LYS A 1 111 ? -25.102 7.591 34.001 1.00 82.88 111 LYS A C 1
ATOM 876 O O . LYS A 1 111 ? -25.674 7.179 35.000 1.00 82.88 111 LYS A O 1
ATOM 881 N N . LEU A 1 112 ? -24.940 8.890 33.743 1.00 82.06 112 LEU A N 1
ATOM 882 C CA . LEU A 1 112 ? -25.456 9.9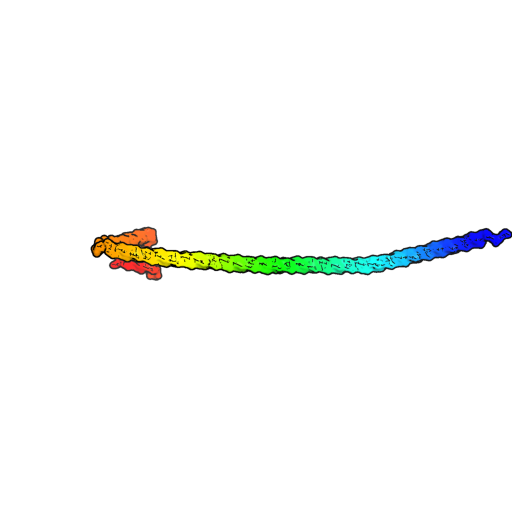59 34.608 1.00 82.06 112 LEU A CA 1
ATOM 883 C C . LEU A 1 112 ? -26.969 10.182 34.464 1.00 82.06 112 LEU A C 1
ATOM 885 O O . LEU A 1 112 ? -27.625 10.574 35.426 1.00 82.06 112 LEU A O 1
ATOM 889 N N . ALA A 1 113 ? -27.521 9.976 33.265 1.00 80.75 113 ALA A N 1
ATOM 890 C CA . ALA A 1 113 ? -28.943 10.172 32.981 1.00 80.75 113 ALA A CA 1
ATOM 891 C C . ALA A 1 113 ? -29.821 8.996 33.440 1.00 80.75 113 ALA A C 1
ATOM 893 O O . ALA A 1 113 ? -31.020 9.173 33.660 1.00 80.75 113 ALA A O 1
ATOM 894 N N . ILE A 1 114 ? -29.244 7.799 33.565 1.00 68.19 114 ILE A N 1
ATOM 895 C CA . ILE A 1 114 ? -29.932 6.623 34.094 1.00 68.19 114 ILE A CA 1
ATOM 896 C C . ILE A 1 114 ? -29.938 6.726 35.633 1.00 68.19 114 ILE A C 1
ATOM 898 O O . ILE A 1 114 ? -28.871 6.845 36.235 1.00 68.19 114 ILE A O 1
ATOM 902 N N . PRO A 1 115 ? -31.113 6.685 36.293 1.00 66.25 115 PRO A N 1
ATOM 903 C CA . PRO A 1 115 ? -31.200 6.631 37.753 1.00 66.25 115 PRO A CA 1
ATOM 904 C C . PRO A 1 115 ? -30.362 5.467 38.329 1.00 66.25 115 PRO A C 1
ATOM 906 O O . PRO A 1 115 ? -30.187 4.464 37.632 1.00 66.25 115 PRO A O 1
ATOM 909 N N . PRO A 1 116 ? -29.871 5.552 39.584 1.00 62.84 116 PRO A N 1
ATOM 910 C CA . PRO A 1 116 ? -29.064 4.498 40.220 1.00 62.84 116 PRO A CA 1
ATOM 911 C C . PRO A 1 116 ? -29.692 3.106 40.029 1.00 62.84 116 PRO A C 1
ATOM 913 O O . PRO A 1 116 ? -30.918 2.982 40.021 1.00 62.84 116 PRO A O 1
ATOM 916 N N . PRO A 1 117 ? -28.870 2.071 39.783 1.00 62.34 117 PRO A N 1
ATOM 917 C CA . PRO A 1 117 ? -29.043 1.194 38.639 1.00 62.34 117 PRO A CA 1
ATOM 918 C C . PRO A 1 117 ? -30.350 0.411 38.724 1.00 62.34 117 PRO A C 1
ATOM 920 O O . PRO A 1 117 ? -30.529 -0.455 39.582 1.00 62.34 117 PRO A O 1
ATOM 923 N N . LEU A 1 118 ? -31.229 0.649 37.749 1.00 64.88 118 LEU A N 1
ATOM 924 C CA . LEU A 1 118 ? -32.113 -0.408 37.269 1.00 64.88 118 LEU A CA 1
ATOM 925 C C . LEU A 1 118 ? -31.221 -1.616 36.972 1.00 64.88 118 LEU A C 1
ATOM 927 O O . LEU A 1 118 ? -30.231 -1.465 36.257 1.00 64.88 118 LEU A O 1
ATOM 931 N N . ARG A 1 119 ? -31.538 -2.780 37.556 1.00 68.88 119 ARG A N 1
ATOM 932 C CA . ARG A 1 119 ? -30.809 -4.037 37.334 1.00 68.88 119 ARG A CA 1
ATOM 933 C C . ARG A 1 119 ? -30.475 -4.170 35.849 1.00 68.88 119 ARG A C 1
ATOM 935 O O . ARG A 1 119 ? -31.371 -4.354 35.026 1.00 68.88 119 ARG A O 1
ATOM 942 N N . THR A 1 120 ? -29.197 -4.062 35.510 1.00 70.75 120 THR A N 1
ATOM 943 C CA . THR A 1 120 ? -28.724 -4.421 34.182 1.00 70.75 120 THR A CA 1
ATOM 944 C C . THR A 1 120 ? -28.685 -5.941 34.152 1.00 70.75 120 THR A C 1
ATOM 946 O O . THR A 1 120 ? -28.068 -6.558 35.013 1.00 70.75 120 THR A O 1
ATOM 949 N N . PHE A 1 121 ? -29.339 -6.566 33.174 1.00 80.62 121 PHE A N 1
ATOM 950 C CA . PHE A 1 121 ? -29.210 -8.012 32.942 1.00 80.62 121 PHE A CA 1
ATOM 951 C C . PHE A 1 121 ? -27.862 -8.365 32.283 1.00 80.62 121 PHE A C 1
ATOM 953 O O . PHE A 1 121 ? -27.748 -9.329 31.537 1.00 80.62 121 PHE A O 1
ATOM 960 N N . GLU A 1 122 ? -26.855 -7.508 32.458 1.00 81.44 122 GLU A N 1
ATOM 961 C CA . GLU A 1 122 ? -25.549 -7.625 31.819 1.00 81.44 122 GLU A CA 1
ATOM 962 C C . GLU A 1 122 ? -24.793 -8.879 32.291 1.00 81.44 122 GLU A C 1
ATOM 964 O O . GLU A 1 122 ? -24.327 -9.616 31.421 1.00 81.44 122 GLU A O 1
ATOM 969 N N . PRO A 1 123 ? -24.779 -9.233 33.593 1.00 83.19 123 PRO A N 1
ATOM 970 C CA . PRO A 1 123 ? -24.218 -10.504 34.046 1.00 83.19 123 PRO A CA 1
ATOM 971 C C . PRO A 1 123 ? -24.894 -11.720 33.397 1.00 83.19 123 PRO A C 1
ATOM 973 O O . PRO A 1 123 ? -24.220 -12.627 32.917 1.00 83.19 123 PRO A O 1
ATOM 976 N N . GLU A 1 124 ? -26.225 -11.732 33.327 1.00 87.06 124 GLU A N 1
ATOM 977 C CA . GLU A 1 124 ? -27.002 -12.834 32.756 1.00 87.06 124 GLU A CA 1
ATOM 978 C C . GLU A 1 124 ? -26.808 -12.942 31.240 1.00 87.06 124 GLU A C 1
ATOM 980 O O . GLU A 1 124 ? -26.669 -14.044 30.708 1.00 87.06 124 GLU A O 1
ATOM 985 N N . CYS A 1 125 ? -26.744 -11.806 30.541 1.00 87.88 125 CYS A N 1
ATOM 986 C CA . CYS A 1 125 ? -26.431 -11.748 29.117 1.00 87.88 125 CYS A CA 1
ATOM 987 C C . CYS A 1 125 ? -25.008 -12.238 28.827 1.00 87.88 125 CYS A C 1
ATOM 989 O O . CYS A 1 125 ? -24.804 -12.953 27.848 1.00 87.88 125 CYS A O 1
ATOM 991 N N . ASN A 1 126 ? -24.030 -11.896 29.670 1.00 86.25 126 ASN A N 1
ATOM 992 C CA . ASN A 1 126 ? -22.653 -12.368 29.523 1.00 86.25 126 ASN A CA 1
ATOM 993 C C . ASN A 1 126 ? -22.572 -13.888 29.698 1.00 86.25 126 ASN A C 1
ATOM 995 O O . ASN A 1 126 ? -21.940 -14.563 28.884 1.00 86.25 126 ASN A O 1
ATOM 999 N N . VAL A 1 127 ? -23.283 -14.435 30.689 1.00 88.00 127 VAL A N 1
ATOM 1000 C CA . VAL A 1 127 ? -23.378 -15.886 30.895 1.00 88.00 127 VAL A CA 1
ATOM 1001 C C . VAL A 1 127 ? -24.031 -16.578 29.700 1.00 88.00 127 VAL A C 1
ATOM 1003 O O . VAL A 1 127 ? -23.507 -17.572 29.196 1.00 88.00 127 VAL A O 1
ATOM 1006 N N . 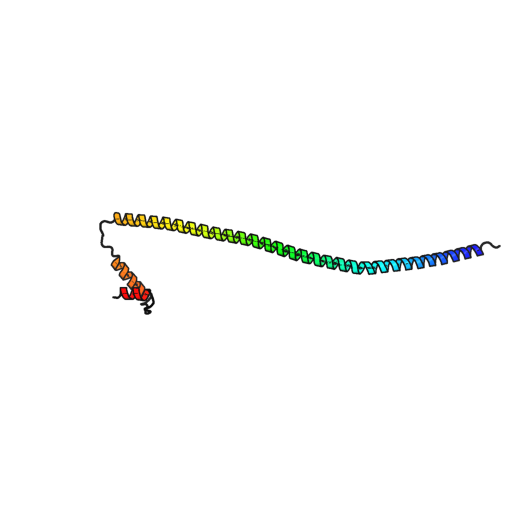ALA A 1 128 ? -25.147 -16.039 29.202 1.00 89.75 128 ALA A N 1
ATOM 1007 C CA . ALA A 1 128 ? -25.824 -16.581 28.029 1.00 89.75 128 ALA A CA 1
ATOM 1008 C C . ALA A 1 128 ? -24.923 -16.547 26.783 1.00 89.75 128 ALA A C 1
ATOM 1010 O O . ALA A 1 128 ? -24.864 -17.523 26.038 1.00 89.75 128 ALA A O 1
ATOM 1011 N N . ASN A 1 129 ? -24.183 -15.456 26.572 1.00 90.56 129 ASN A N 1
ATOM 1012 C CA . ASN A 1 129 ? -23.261 -15.320 25.448 1.00 90.56 129 ASN A CA 1
ATOM 1013 C C . ASN A 1 129 ? -22.130 -16.350 25.493 1.00 90.56 129 ASN A C 1
ATOM 1015 O O . ASN A 1 129 ? -21.862 -16.976 24.468 1.00 90.56 129 ASN A O 1
ATOM 1019 N N . GLU A 1 130 ? -21.485 -16.562 26.644 1.00 86.75 130 GLU A N 1
ATOM 1020 C CA . GLU A 1 130 ? -20.437 -17.586 26.742 1.00 86.75 130 GLU A CA 1
ATOM 1021 C C . GLU A 1 130 ? -20.990 -19.000 26.592 1.00 86.75 130 GLU A C 1
ATOM 1023 O O . GLU A 1 130 ? -20.403 -19.821 25.884 1.00 86.75 130 GLU A O 1
ATOM 1028 N N . TYR A 1 131 ? -22.180 -19.264 27.133 1.00 89.62 131 TYR A N 1
ATOM 1029 C CA . TYR A 1 131 ? -22.871 -20.523 26.884 1.00 89.62 131 TYR A CA 1
ATOM 1030 C C . TYR A 1 131 ? -23.100 -20.759 25.381 1.00 89.62 131 TYR A C 1
ATOM 1032 O O . TYR A 1 131 ? -22.746 -21.816 24.856 1.00 89.62 131 TYR A O 1
ATOM 1040 N N . PHE A 1 132 ? -23.626 -19.765 24.655 1.00 91.56 132 PHE A N 1
ATOM 1041 C CA . PHE A 1 132 ? -23.826 -19.875 23.208 1.00 91.56 132 PHE A CA 1
ATOM 1042 C C . PHE A 1 132 ? -22.506 -20.010 22.442 1.00 91.56 132 PHE A C 1
ATOM 1044 O O . PHE A 1 132 ? -22.445 -20.770 21.475 1.00 91.56 132 PHE A O 1
ATOM 1051 N N . ARG A 1 133 ? -21.432 -19.335 22.868 1.00 87.75 133 ARG A N 1
ATOM 1052 C CA . ARG A 1 133 ? -20.103 -19.498 22.261 1.00 87.75 133 ARG A CA 1
ATOM 1053 C C . ARG A 1 133 ? -19.580 -20.918 22.437 1.00 87.75 133 ARG A C 1
ATOM 1055 O O . ARG A 1 133 ? -19.152 -21.512 21.451 1.00 87.75 133 ARG A O 1
ATOM 1062 N N . MET A 1 134 ? -19.648 -21.484 23.640 1.00 88.19 134 MET A N 1
ATOM 1063 C CA . MET A 1 134 ? -19.247 -22.874 23.871 1.00 88.19 134 MET A CA 1
ATOM 1064 C C . MET A 1 134 ? -20.137 -23.870 23.126 1.00 88.19 134 MET A C 1
ATOM 1066 O O . MET A 1 134 ? -19.637 -24.883 22.648 1.00 88.19 134 MET A O 1
ATOM 1070 N N . PHE A 1 135 ? -21.434 -23.588 22.976 1.00 87.75 135 PHE A N 1
ATOM 1071 C CA . PHE A 1 135 ? -22.333 -24.435 22.193 1.00 87.75 135 PHE A CA 1
ATOM 1072 C C . PHE A 1 135 ? -21.971 -24.440 20.700 1.00 87.75 135 PHE A C 1
ATOM 1074 O O . PHE A 1 135 ? -21.936 -25.497 20.077 1.00 87.75 135 PHE A O 1
ATOM 1081 N N . VAL A 1 136 ? -21.681 -23.269 20.124 1.00 89.81 136 VAL A N 1
ATOM 1082 C CA . VAL A 1 136 ? -21.361 -23.132 18.693 1.00 89.81 136 VAL A CA 1
ATOM 1083 C C . VAL A 1 136 ? -19.966 -23.661 18.366 1.00 89.81 136 VAL A C 1
ATOM 1085 O O . VAL A 1 136 ? -19.791 -24.355 17.367 1.00 89.81 136 VAL A O 1
ATOM 1088 N N . TYR A 1 137 ? -18.968 -23.309 19.176 1.00 89.06 137 TYR A N 1
ATOM 1089 C CA . TYR A 1 137 ? -17.560 -23.592 18.880 1.00 89.06 137 TYR A CA 1
ATOM 1090 C C . TYR A 1 137 ? -17.019 -24.832 19.598 1.00 89.06 137 TYR A C 1
ATOM 1092 O O . TYR A 1 137 ? -15.912 -25.276 19.298 1.00 89.06 137 TYR A O 1
ATOM 1100 N N . GLY A 1 138 ? -17.799 -25.410 20.510 1.00 87.00 138 GLY A N 1
ATOM 1101 C CA . GLY A 1 138 ? -17.374 -26.505 21.368 1.00 87.00 138 GLY A CA 1
ATOM 1102 C C . GLY A 1 138 ? -16.504 -26.046 22.542 1.00 87.00 138 GLY A C 1
ATOM 1103 O O . GLY A 1 138 ? -15.973 -24.930 22.583 1.00 87.00 138 GLY A O 1
ATOM 1104 N N . TYR A 1 139 ? -16.357 -26.949 23.510 1.00 88.12 139 TYR A N 1
ATOM 1105 C CA . TYR A 1 139 ? -15.389 -26.803 24.590 1.00 88.12 139 TYR A CA 1
ATOM 1106 C C . TYR A 1 139 ? -13.993 -27.147 24.064 1.00 88.12 139 TYR A C 1
ATOM 1108 O O . TYR A 1 139 ? -13.778 -28.222 23.497 1.00 88.12 139 TYR A O 1
ATOM 1116 N N . ASN A 1 140 ? -13.048 -26.230 24.231 1.00 87.88 140 ASN A N 1
ATOM 1117 C CA . ASN A 1 140 ? -11.671 -26.432 23.821 1.00 87.88 140 ASN A CA 1
ATOM 1118 C C . ASN A 1 140 ? -10.976 -27.305 24.866 1.00 87.88 140 ASN A C 1
ATOM 1120 O O . ASN A 1 140 ? -10.969 -26.949 26.034 1.00 87.88 140 ASN A O 1
ATOM 1124 N N . LEU A 1 141 ? -10.422 -28.448 24.454 1.00 88.19 141 LEU A N 1
ATOM 1125 C CA . LEU A 1 141 ? -9.816 -29.436 25.355 1.00 88.19 141 LEU A CA 1
ATOM 1126 C C . LEU A 1 141 ? -8.329 -29.187 25.628 1.00 88.19 141 LEU A C 1
ATOM 1128 O O . LEU A 1 141 ? -7.763 -29.881 26.464 1.00 88.19 141 LEU A O 1
ATOM 1132 N N . ASP A 1 142 ? -7.692 -28.253 24.917 1.00 90.56 142 ASP A N 1
ATOM 1133 C CA . ASP A 1 142 ? -6.267 -27.962 25.079 1.00 90.56 142 ASP A CA 1
ATOM 1134 C C . ASP A 1 142 ? -6.028 -27.031 26.281 1.00 90.56 142 ASP A C 1
ATOM 1136 O O . ASP A 1 142 ? -6.316 -25.835 26.176 1.00 90.56 142 ASP A O 1
ATOM 1140 N N . PRO A 1 143 ? -5.438 -27.513 27.393 1.00 86.12 143 PRO A N 1
ATOM 1141 C CA . PRO A 1 143 ? -5.217 -26.699 28.585 1.00 86.12 143 PRO A CA 1
ATOM 1142 C C . PRO A 1 143 ? -4.216 -25.556 28.380 1.00 86.12 143 PRO A C 1
ATOM 1144 O O . PRO A 1 143 ? -4.174 -24.635 29.192 1.00 86.12 143 PRO A O 1
ATOM 1147 N N . ALA A 1 144 ? -3.397 -25.602 27.322 1.00 88.19 144 ALA A N 1
ATOM 1148 C CA . ALA A 1 144 ? -2.465 -24.531 26.979 1.00 88.19 144 ALA A CA 1
ATOM 1149 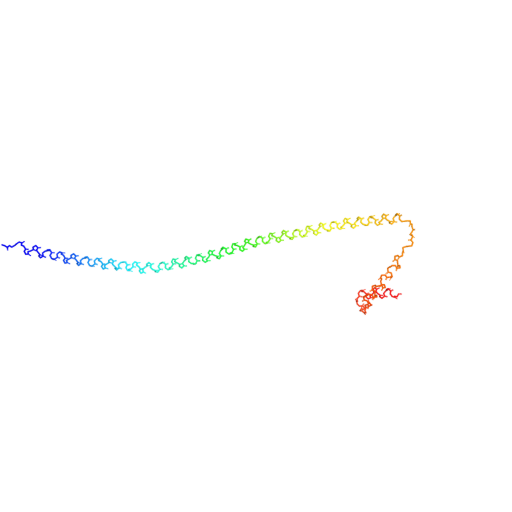C C . ALA A 1 144 ? -3.137 -23.386 26.200 1.00 88.19 144 ALA A C 1
ATOM 1151 O O . ALA A 1 144 ? -2.548 -22.313 26.032 1.00 88.19 144 ALA A O 1
ATOM 1152 N N . CYS A 1 145 ? -4.365 -23.589 25.716 1.00 86.81 145 CYS A N 1
ATOM 1153 C CA . CYS A 1 145 ? -5.115 -22.573 24.999 1.00 86.81 145 CYS A CA 1
ATOM 1154 C C . CYS A 1 145 ? -5.756 -21.581 25.977 1.00 86.81 145 CYS A C 1
ATOM 1156 O O . CYS A 1 145 ? -6.490 -21.969 26.881 1.00 86.81 145 CYS A O 1
ATOM 1158 N N . ALA A 1 146 ? -5.583 -20.279 25.732 1.00 84.44 146 ALA A N 1
ATOM 1159 C CA . ALA A 1 146 ? -6.230 -19.236 26.532 1.00 84.44 146 ALA A CA 1
ATOM 1160 C C . ALA A 1 146 ? -7.763 -19.394 26.591 1.00 84.44 146 ALA A C 1
ATOM 1162 O O . ALA A 1 146 ? -8.374 -19.089 27.612 1.00 84.44 146 ALA A O 1
ATOM 1163 N N . GLN A 1 147 ? -8.374 -19.915 25.518 1.00 84.62 147 GLN A N 1
ATOM 1164 C CA . GLN A 1 147 ? -9.811 -20.190 25.467 1.00 84.62 147 GLN A CA 1
ATOM 1165 C C . GLN A 1 147 ? -10.231 -21.301 26.433 1.00 84.62 147 GLN A C 1
ATOM 1167 O O . GLN A 1 147 ? -11.282 -21.166 27.047 1.00 84.62 147 GLN A O 1
ATOM 1172 N N . HIS A 1 148 ? -9.422 -22.354 26.607 1.00 87.12 148 HIS A N 1
ATOM 1173 C CA . HIS A 1 148 ? -9.718 -23.415 27.575 1.00 87.12 148 HIS A CA 1
ATOM 1174 C C . HIS A 1 148 ? -9.769 -22.839 28.991 1.00 87.12 148 HIS A C 1
ATOM 1176 O O . HIS A 1 148 ? -10.713 -23.117 29.717 1.00 87.12 148 HIS A O 1
ATOM 1182 N N . THR A 1 149 ? -8.807 -21.993 29.382 1.00 85.38 149 THR A N 1
ATOM 1183 C CA . THR A 1 149 ? -8.827 -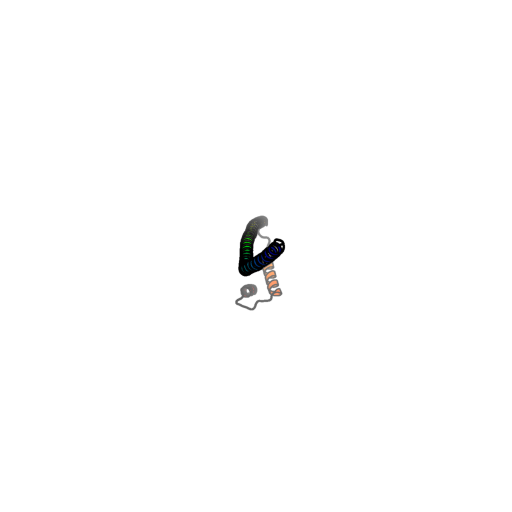21.345 30.706 1.00 85.38 149 THR A CA 1
ATOM 1184 C C . THR A 1 149 ? -10.104 -20.532 30.910 1.00 85.38 149 THR A C 1
ATOM 1186 O O . THR A 1 149 ? -10.772 -20.692 31.922 1.00 85.38 149 THR A O 1
ATOM 1189 N N . THR A 1 150 ? -10.501 -19.724 29.919 1.00 84.69 150 THR A N 1
ATOM 1190 C CA . THR A 1 150 ? -11.709 -18.887 30.046 1.00 84.69 150 THR A CA 1
ATOM 1191 C C . THR A 1 150 ? -12.992 -19.723 30.120 1.00 84.69 150 THR A C 1
ATOM 1193 O O . THR A 1 150 ? -13.907 -19.384 30.862 1.00 84.69 150 THR A O 1
ATOM 1196 N N . GLN A 1 151 ? -13.069 -20.820 29.359 1.00 87.12 151 GLN A N 1
ATOM 1197 C CA . GLN A 1 151 ? -14.217 -21.733 29.359 1.00 87.12 151 GLN A CA 1
ATOM 1198 C C . GLN A 1 151 ? -14.288 -22.577 30.638 1.00 87.12 151 GLN A C 1
ATOM 1200 O O . GLN A 1 151 ? -15.377 -22.820 31.151 1.00 87.12 151 GLN A O 1
ATOM 1205 N N . PHE A 1 152 ? -13.142 -23.011 31.164 1.00 86.94 152 PHE A N 1
ATOM 1206 C CA . PHE A 1 152 ? -13.052 -23.731 32.432 1.00 86.94 152 PHE A CA 1
ATOM 1207 C C . PHE A 1 152 ? -13.496 -22.850 33.602 1.00 86.94 152 PHE A C 1
ATOM 1209 O O . PHE A 1 152 ? -14.309 -23.290 34.411 1.00 86.94 152 PHE A O 1
ATOM 1216 N N . ASP A 1 153 ? -13.026 -21.601 33.656 1.00 85.62 153 ASP A N 1
ATOM 1217 C CA . ASP A 1 153 ? -13.430 -20.627 34.677 1.00 85.62 153 ASP A CA 1
ATOM 1218 C C . ASP A 1 153 ? -14.920 -20.260 34.577 1.00 85.62 153 ASP A C 1
ATOM 1220 O O . ASP A 1 153 ? -15.531 -19.886 35.567 1.00 85.62 153 ASP A O 1
ATOM 1224 N N . PHE A 1 154 ? -15.528 -20.365 33.391 1.00 84.38 154 PHE A N 1
ATOM 1225 C CA . PHE A 1 154 ? -16.968 -20.158 33.213 1.00 84.38 154 PHE A CA 1
ATOM 1226 C C . PHE A 1 154 ? -17.819 -21.320 33.761 1.00 84.38 154 PHE A C 1
ATOM 1228 O O . PHE A 1 154 ? -18.962 -21.110 34.165 1.00 84.38 154 PHE A O 1
ATOM 1235 N N . LEU A 1 155 ? -17.294 -22.549 33.731 1.00 84.19 155 LEU A N 1
ATOM 1236 C CA . LEU A 1 155 ? -18.017 -23.758 34.139 1.00 84.19 155 LEU A CA 1
ATOM 1237 C C . LEU A 1 155 ? -17.885 -24.098 35.634 1.00 84.19 155 LEU A C 1
ATOM 1239 O O . LEU A 1 155 ? -18.664 -24.928 36.109 1.00 84.19 155 LEU A O 1
ATOM 1243 N N . ASN A 1 156 ? -16.920 -23.508 36.349 1.00 79.19 156 ASN A N 1
ATOM 1244 C CA . ASN A 1 156 ? -16.652 -23.748 37.777 1.00 79.19 156 ASN A CA 1
ATOM 1245 C C . ASN A 1 156 ? -17.007 -22.536 38.639 1.00 79.19 156 ASN A C 1
ATOM 1247 O O . ASN A 1 156 ? -17.449 -22.764 39.788 1.00 79.19 156 ASN A O 1
#

Sequence (156 aa):
MSGLGEKCRTQQVIVLSTSTIMKVRREDVAMEAAIVYTIKTPQVIIDMDMAKRAAAMGRVLMKKATRRNQSKINQRRYRAQQKCTTDLLNQTVIQLRTDVARMEGRLEMMKLAIPPPLRTFEPECNVANEYFRMFVYGYNLDPACAQHTTQFDFLN